Protein AF-A0A9E6EQZ3-F1 (afdb_monomer_lite)

pLDDT: mean 87.88, std 7.0, range [49.97, 93.38]

Secondary structure (DSSP, 8-state):
---EEEEEETTEEEEEEEHHHHHHHHHTTSS-TTSEEEETT-SS-EEGGG-TT-

Foldseek 3Di:
DFWFKWWADPNDIDTRDGPVVVVVCCVVVVADQQIWMDTDPDPDTDRNVVDPSD

Structure (mmCIF, N/CA/C/O backbone):
data_AF-A0A9E6EQZ3-F1
#
_entry.id   AF-A0A9E6EQZ3-F1
#
loop_
_atom_site.group_PDB
_atom_site.id
_atom_site.type_symbol
_atom_site.label_atom_id
_atom_site.label_alt_id
_atom_site.label_comp_id
_atom_site.label_asym_id
_atom_site.label_entity_id
_atom_site.label_seq_id
_atom_site.pdbx_PDB_ins_code
_atom_site.Cartn_x
_atom_site.Cartn_y
_atom_site.Cartn_z
_atom_site.occupancy
_atom_site.B_iso_or_equiv
_atom_site.auth_seq_id
_atom_site.auth_comp_id
_atom_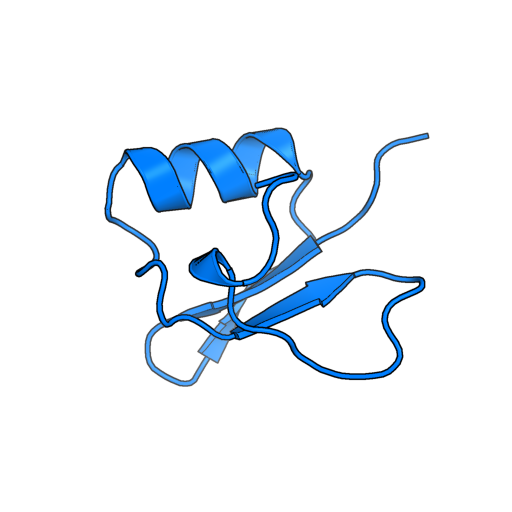site.auth_asym_id
_atom_site.auth_atom_id
_atom_site.pdbx_PDB_model_num
ATOM 1 N N . MET A 1 1 ? 17.121 1.193 10.435 1.00 49.97 1 MET A N 1
ATOM 2 C CA . MET A 1 1 ? 17.256 1.382 8.976 1.00 49.97 1 MET A CA 1
ATOM 3 C C . MET A 1 1 ? 15.843 1.307 8.439 1.00 49.97 1 MET A C 1
ATOM 5 O O . MET A 1 1 ? 15.216 0.280 8.639 1.00 49.97 1 MET A O 1
ATOM 9 N N . SER A 1 2 ? 15.290 2.413 7.955 1.00 64.88 2 SER A N 1
ATOM 10 C CA . SER A 1 2 ? 13.887 2.501 7.540 1.00 64.88 2 SER A CA 1
ATOM 11 C C . SER A 1 2 ? 13.694 1.840 6.177 1.00 64.88 2 SER A C 1
ATOM 13 O O . SER A 1 2 ? 14.417 2.148 5.230 1.00 64.88 2 SER A O 1
ATOM 15 N N . GLU A 1 3 ? 12.732 0.925 6.081 1.00 78.69 3 GLU A N 1
ATOM 16 C CA . GLU A 1 3 ? 12.374 0.279 4.821 1.00 78.69 3 GLU A CA 1
ATOM 17 C C . GLU A 1 3 ? 11.577 1.251 3.950 1.00 78.69 3 GLU A C 1
ATOM 19 O O . GLU A 1 3 ? 10.550 1.794 4.361 1.00 78.69 3 GLU A O 1
ATOM 24 N N . ALA A 1 4 ? 12.100 1.493 2.751 1.00 89.44 4 ALA A N 1
ATOM 25 C CA . ALA A 1 4 ? 11.517 2.365 1.749 1.00 89.44 4 ALA A CA 1
ATOM 26 C C . ALA A 1 4 ? 10.474 1.596 0.927 1.00 89.44 4 ALA A C 1
ATOM 28 O O . ALA A 1 4 ? 10.816 0.703 0.147 1.00 89.44 4 ALA A O 1
ATOM 29 N N . TRP A 1 5 ? 9.212 1.978 1.080 1.00 91.56 5 TRP A N 1
ATOM 30 C CA . TRP A 1 5 ? 8.075 1.444 0.347 1.00 91.56 5 TRP A CA 1
ATOM 31 C C . TRP A 1 5 ? 7.632 2.408 -0.750 1.00 91.56 5 TRP A C 1
ATOM 33 O O . TRP A 1 5 ? 7.552 3.617 -0.564 1.00 91.56 5 TRP A O 1
ATOM 43 N N . SER A 1 6 ? 7.324 1.865 -1.914 1.00 93.38 6 SER A N 1
ATOM 44 C CA . SER A 1 6 ? 6.690 2.560 -3.028 1.00 93.38 6 SER A CA 1
ATOM 45 C C . SER A 1 6 ? 5.318 1.946 -3.258 1.00 93.38 6 SER A C 1
ATOM 47 O O . SER A 1 6 ? 5.134 0.749 -3.067 1.00 93.38 6 SER A O 1
ATOM 49 N N . TYR A 1 7 ? 4.347 2.742 -3.671 1.00 92.75 7 TYR A N 1
ATOM 50 C CA . TYR A 1 7 ? 2.988 2.283 -3.935 1.00 92.75 7 TYR A CA 1
ATOM 51 C C . TYR A 1 7 ? 2.445 2.940 -5.196 1.00 92.75 7 TYR A C 1
ATOM 53 O O . TYR A 1 7 ? 2.829 4.054 -5.533 1.00 92.75 7 TYR A O 1
ATOM 61 N N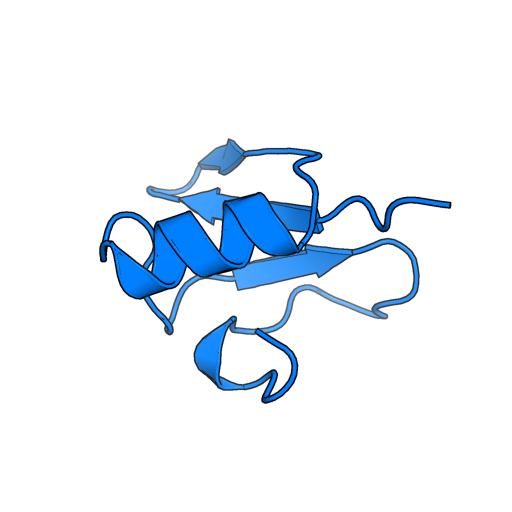 . ILE A 1 8 ? 1.560 2.261 -5.915 1.00 91.31 8 ILE A N 1
ATOM 62 C CA . ILE A 1 8 ? 0.848 2.832 -7.053 1.00 91.31 8 ILE 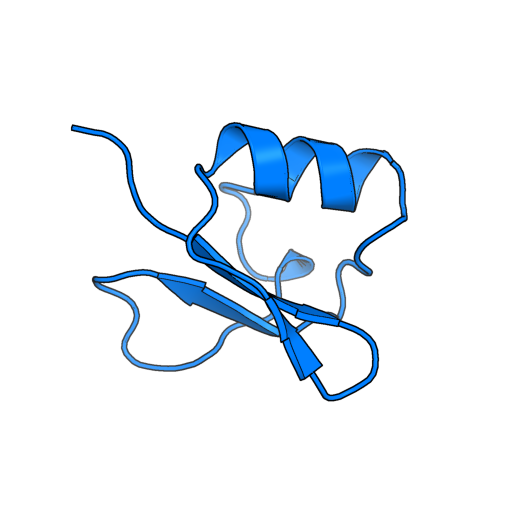A CA 1
ATOM 63 C C . ILE A 1 8 ? -0.498 3.341 -6.567 1.00 91.31 8 ILE A C 1
ATOM 65 O O . ILE A 1 8 ? -1.328 2.584 -6.072 1.00 91.31 8 ILE A O 1
ATOM 69 N N . GLN A 1 9 ? -0.725 4.633 -6.757 1.00 87.31 9 GLN A N 1
ATOM 70 C CA . GLN A 1 9 ? -1.989 5.288 -6.469 1.00 87.31 9 GLN A CA 1
ATOM 71 C C . GLN A 1 9 ? -2.441 6.034 -7.719 1.00 87.31 9 GLN A C 1
ATOM 73 O O . GLN A 1 9 ? -1.690 6.825 -8.287 1.00 87.31 9 GLN A O 1
ATOM 78 N N . ASN A 1 10 ? -3.673 5.777 -8.164 1.00 85.31 10 ASN A N 1
ATOM 79 C CA . ASN A 1 10 ? -4.261 6.421 -9.345 1.00 85.31 10 ASN A CA 1
ATOM 80 C C . ASN A 1 10 ? -3.398 6.295 -10.621 1.00 85.31 10 ASN A C 1
ATOM 82 O O . ASN A 1 10 ? -3.329 7.221 -11.425 1.00 85.31 10 ASN A O 1
ATOM 86 N N . GLY A 1 11 ? -2.707 5.162 -10.797 1.00 86.06 11 GLY A N 1
ATOM 87 C CA . GLY A 1 11 ? -1.829 4.915 -11.949 1.00 86.06 11 GLY A CA 1
ATOM 88 C C . GLY A 1 11 ? -0.470 5.621 -11.891 1.00 86.06 11 GLY A C 1
ATOM 89 O O . GLY A 1 11 ? 0.315 5.490 -12.826 1.00 86.06 11 GLY A O 1
ATOM 90 N N . ALA A 1 12 ? -0.167 6.333 -10.803 1.00 89.88 12 ALA A N 1
ATOM 91 C CA . ALA A 1 12 ? 1.133 6.938 -10.561 1.00 89.88 12 ALA A CA 1
ATOM 92 C C . ALA A 1 12 ? 1.854 6.221 -9.418 1.00 89.88 12 ALA A C 1
ATOM 94 O O . ALA A 1 12 ? 1.277 5.964 -8.361 1.00 89.88 12 ALA A O 1
ATOM 95 N N . THR A 1 13 ? 3.136 5.931 -9.617 1.00 90.69 13 THR A N 1
ATOM 96 C CA . THR A 1 13 ? 3.999 5.438 -8.544 1.00 90.69 13 THR A CA 1
ATOM 97 C C . THR A 1 13 ? 4.342 6.581 -7.595 1.00 90.69 13 THR A C 1
ATOM 99 O O . THR A 1 13 ? 4.874 7.608 -8.008 1.00 90.69 13 THR A O 1
ATOM 102 N N . GLN A 1 14 ? 4.046 6.382 -6.319 1.00 91.12 14 GLN A N 1
ATOM 103 C CA . GLN A 1 14 ? 4.341 7.266 -5.203 1.00 91.12 14 GLN A CA 1
ATOM 104 C C . GLN A 1 14 ? 5.377 6.599 -4.296 1.00 91.12 14 GLN A C 1
ATOM 106 O O . GLN A 1 14 ? 5.302 5.400 -4.026 1.00 91.12 14 GLN A O 1
ATOM 111 N N . GLY A 1 15 ? 6.346 7.369 -3.809 1.00 83.44 15 GLY A N 1
ATOM 112 C CA . GLY A 1 15 ? 7.381 6.877 -2.899 1.00 83.44 15 GLY A CA 1
ATOM 113 C C . GLY A 1 15 ? 8.781 7.405 -3.219 1.00 83.44 15 GLY A C 1
ATOM 114 O O . GLY A 1 15 ? 8.931 8.240 -4.114 1.00 83.44 15 GLY A O 1
ATOM 115 N N . PRO A 1 16 ? 9.814 6.915 -2.507 1.00 89.19 16 PRO A N 1
ATOM 116 C CA . PRO A 1 16 ? 9.739 5.972 -1.387 1.00 89.19 16 PRO A CA 1
ATOM 117 C C . PRO A 1 16 ? 9.277 6.632 -0.075 1.00 89.19 16 PRO A C 1
ATOM 119 O O . PRO A 1 16 ? 9.822 7.650 0.346 1.00 89.19 16 PRO A O 1
ATOM 122 N N . VAL A 1 17 ? 8.296 6.030 0.592 1.00 90.94 17 VAL A N 1
ATOM 123 C CA . VAL A 1 17 ? 7.807 6.401 1.929 1.00 90.94 17 VAL A CA 1
ATOM 124 C C . VAL A 1 17 ? 8.182 5.319 2.949 1.00 90.94 17 VAL A C 1
ATOM 126 O O . VAL A 1 17 ? 8.373 4.166 2.564 1.00 90.94 17 VAL A O 1
ATOM 129 N N . PRO A 1 18 ? 8.311 5.640 4.246 1.00 90.94 18 PRO A N 1
ATOM 130 C CA . PRO A 1 18 ? 8.490 4.616 5.271 1.00 90.94 18 PRO A CA 1
ATOM 131 C C . PRO A 1 18 ? 7.236 3.743 5.401 1.00 90.94 18 PRO A C 1
ATOM 133 O O . PRO A 1 18 ? 6.127 4.204 5.122 1.00 90.94 18 PRO A O 1
ATOM 136 N N . GLN A 1 19 ? 7.413 2.504 5.870 1.00 89.44 19 GLN A N 1
ATOM 137 C CA . GLN A 1 19 ? 6.317 1.553 6.093 1.00 89.44 19 GLN A CA 1
ATOM 138 C C . GLN A 1 19 ? 5.163 2.179 6.877 1.00 89.44 19 GLN A C 1
ATOM 140 O O . GLN A 1 19 ? 4.034 2.145 6.413 1.00 89.44 19 GLN A O 1
ATOM 145 N N . GLU A 1 20 ? 5.454 2.827 8.004 1.00 89.75 20 GLU A N 1
ATOM 146 C CA . GLU A 1 20 ? 4.455 3.467 8.872 1.00 89.75 20 GLU A CA 1
ATOM 147 C C . GLU A 1 20 ? 3.574 4.471 8.114 1.00 89.75 20 GLU A C 1
ATOM 149 O O . GLU A 1 20 ? 2.363 4.510 8.303 1.00 89.75 20 GLU A O 1
ATOM 154 N N . ALA A 1 21 ? 4.161 5.251 7.199 1.00 90.62 21 ALA A N 1
ATOM 155 C CA . ALA A 1 21 ? 3.403 6.190 6.380 1.00 90.62 21 ALA A CA 1
ATOM 156 C C . ALA A 1 21 ? 2.532 5.470 5.342 1.00 90.62 21 ALA A C 1
ATOM 158 O O . ALA A 1 21 ? 1.418 5.910 5.076 1.00 90.62 21 ALA A O 1
ATOM 159 N N . LEU A 1 22 ? 3.008 4.366 4.756 1.00 90.69 22 LEU A N 1
ATOM 160 C CA . LEU A 1 22 ? 2.194 3.549 3.854 1.00 90.69 22 LEU A CA 1
ATOM 161 C C . LEU A 1 22 ? 1.009 2.911 4.596 1.00 90.69 22 LEU A C 1
ATOM 163 O O . LEU A 1 22 ? -0.109 2.952 4.087 1.00 90.69 22 LEU A O 1
ATOM 167 N N . GLN A 1 23 ? 1.237 2.384 5.800 1.00 90.00 23 GLN A N 1
ATOM 168 C CA . GLN A 1 23 ? 0.187 1.829 6.657 1.00 90.00 23 GLN A CA 1
ATOM 169 C C . GLN A 1 23 ? -0.851 2.891 7.025 1.00 90.00 23 GLN A C 1
ATOM 171 O O . GLN A 1 23 ? -2.047 2.646 6.903 1.00 90.00 23 GLN A O 1
ATOM 176 N N . ASP A 1 24 ? -0.416 4.098 7.397 1.00 91.62 24 ASP A N 1
ATOM 177 C CA . ASP A 1 24 ? -1.322 5.213 7.689 1.00 91.62 24 ASP A CA 1
ATOM 178 C C . ASP A 1 24 ? -2.165 5.593 6.461 1.00 91.62 24 ASP A C 1
ATOM 180 O O . ASP A 1 24 ? -3.372 5.795 6.568 1.00 91.62 24 ASP A O 1
ATOM 184 N N . LEU A 1 25 ? -1.573 5.594 5.261 1.00 90.88 25 LEU A N 1
ATOM 185 C CA . LEU A 1 25 ? -2.297 5.838 4.010 1.00 90.88 25 LEU A CA 1
ATOM 186 C C . LEU A 1 25 ? -3.338 4.750 3.699 1.00 90.88 25 LEU A C 1
ATOM 188 O O . LEU A 1 25 ? -4.426 5.081 3.215 1.00 90.88 25 LEU A O 1
ATOM 192 N N . LEU A 1 26 ? -3.015 3.482 3.963 1.00 90.81 26 LEU A N 1
ATOM 193 C CA . LEU A 1 26 ? -3.924 2.342 3.808 1.00 90.81 26 LEU A CA 1
ATOM 194 C C . LEU A 1 26 ? -5.061 2.401 4.836 1.00 90.81 26 LEU A C 1
ATOM 196 O O . LEU A 1 26 ? -6.234 2.305 4.477 1.00 90.81 26 LEU A O 1
ATOM 200 N N . ALA A 1 27 ? -4.729 2.656 6.102 1.00 89.50 27 ALA A N 1
ATOM 201 C CA . ALA A 1 27 ? -5.682 2.795 7.200 1.00 89.50 27 ALA A CA 1
ATOM 202 C C . ALA A 1 27 ? -6.599 4.016 7.023 1.00 89.50 27 ALA A C 1
ATOM 204 O O . ALA A 1 27 ? -7.798 3.945 7.289 1.00 89.50 27 ALA A O 1
ATOM 205 N N . SER A 1 28 ? -6.059 5.122 6.508 1.00 90.25 28 SER A N 1
ATOM 206 C CA . SER A 1 28 ? -6.813 6.322 6.138 1.00 90.25 28 SER A CA 1
ATOM 207 C C . SER A 1 28 ? -7.710 6.106 4.909 1.00 90.25 28 SER A C 1
ATOM 209 O O . SER A 1 28 ? -8.504 6.994 4.594 1.00 90.25 28 SER A O 1
ATOM 211 N N . GLY A 1 29 ? -7.565 4.998 4.173 1.00 88.50 29 GLY A N 1
ATOM 212 C CA . GLY A 1 29 ? -8.272 4.748 2.914 1.00 88.50 29 GLY A CA 1
ATOM 213 C C . GLY A 1 29 ? -7.822 5.642 1.753 1.00 88.50 29 GLY A C 1
ATOM 214 O O . GLY A 1 29 ? -8.502 5.712 0.731 1.00 88.50 29 GLY A O 1
ATOM 215 N N . LYS A 1 30 ? -6.686 6.342 1.888 1.00 88.06 30 LYS A N 1
ATOM 216 C CA . LYS A 1 30 ? -6.071 7.091 0.779 1.00 88.06 30 LYS A CA 1
ATOM 217 C C . LYS A 1 30 ? -5.508 6.137 -0.267 1.00 88.06 30 LYS A C 1
ATOM 219 O O . LYS A 1 30 ? -5.576 6.423 -1.460 1.00 88.06 30 LYS A O 1
ATOM 224 N N . VAL A 1 31 ? -4.928 5.030 0.180 1.00 89.38 31 VAL A N 1
ATOM 225 C CA . VAL A 1 31 ? -4.455 3.940 -0.672 1.00 89.38 31 VAL A CA 1
ATOM 226 C C . VAL A 1 31 ? -5.377 2.753 -0.432 1.00 89.38 31 VAL A C 1
ATOM 228 O O . VAL A 1 31 ? -5.665 2.413 0.711 1.00 89.38 31 VAL A O 1
ATOM 231 N N . GLY A 1 32 ? -5.886 2.157 -1.507 1.00 88.81 32 GLY A N 1
ATOM 232 C CA . GLY A 1 32 ? -6.699 0.951 -1.402 1.00 88.81 32 GLY A CA 1
ATOM 233 C C . GLY A 1 32 ? -5.844 -0.248 -1.004 1.00 88.81 32 GLY A C 1
ATOM 234 O O . GLY A 1 32 ? -4.680 -0.343 -1.385 1.00 88.81 32 GLY A O 1
ATOM 235 N N . TRP A 1 33 ? -6.426 -1.207 -0.286 1.00 89.44 33 TRP A N 1
ATOM 236 C CA . TRP A 1 33 ? -5.764 -2.490 -0.023 1.00 89.44 33 TRP A CA 1
ATOM 237 C C . TRP A 1 33 ? -5.509 -3.292 -1.311 1.00 89.44 33 TRP A C 1
ATOM 239 O O . TRP A 1 33 ? -4.658 -4.178 -1.339 1.00 89.44 33 TRP A O 1
ATOM 249 N N . ASP A 1 34 ? -6.207 -2.965 -2.398 1.00 90.44 34 ASP A N 1
ATOM 250 C CA . ASP A 1 34 ? -5.958 -3.499 -3.734 1.00 90.44 34 ASP A CA 1
ATOM 251 C C . ASP A 1 34 ? -4.758 -2.849 -4.443 1.00 90.44 34 ASP A C 1
ATOM 253 O O . ASP A 1 34 ? -4.297 -3.383 -5.456 1.00 90.44 34 ASP A O 1
ATOM 257 N N . ALA A 1 35 ? -4.236 -1.734 -3.915 1.00 91.81 35 ALA A N 1
ATOM 258 C CA . ALA A 1 35 ? -3.131 -1.003 -4.512 1.00 91.81 35 ALA A CA 1
ATOM 259 C C . ALA A 1 35 ? -1.846 -1.829 -4.507 1.00 91.81 35 ALA A C 1
ATOM 261 O O . ALA A 1 35 ? -1.525 -2.540 -3.552 1.00 91.81 35 ALA A O 1
ATOM 262 N N . LEU A 1 36 ? -1.081 -1.690 -5.585 1.00 93.19 36 LEU A N 1
ATOM 263 C CA . LEU A 1 36 ? 0.204 -2.351 -5.738 1.00 93.19 36 LEU A CA 1
ATOM 264 C C . LEU A 1 36 ? 1.282 -1.590 -4.976 1.00 93.19 36 LEU A C 1
ATOM 266 O O . LEU A 1 36 ? 1.520 -0.413 -5.229 1.00 93.19 36 LEU A O 1
ATOM 270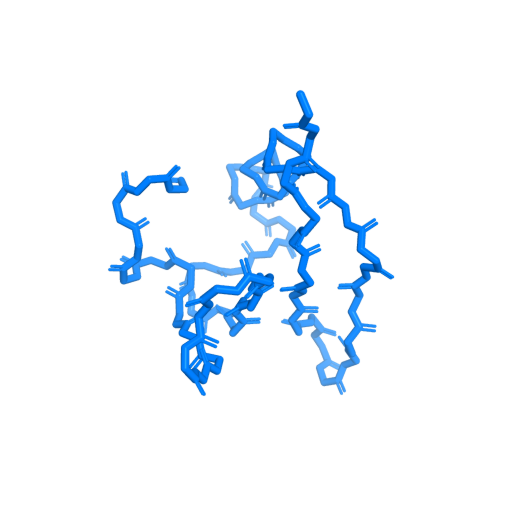 N N . VAL A 1 37 ? 1.968 -2.284 -4.083 1.00 92.56 37 VAL A N 1
ATOM 271 C CA . VAL A 1 37 ? 3.071 -1.784 -3.271 1.00 92.56 37 VAL A CA 1
ATOM 272 C C . VAL A 1 37 ? 4.328 -2.604 -3.537 1.00 92.56 37 VAL A C 1
ATOM 274 O O . VAL A 1 37 ? 4.283 -3.786 -3.875 1.00 92.56 37 VAL A O 1
ATOM 277 N N . TRP A 1 38 ? 5.479 -1.967 -3.417 1.00 91.88 38 TRP A N 1
ATOM 278 C CA . TRP A 1 38 ? 6.778 -2.579 -3.618 1.00 91.88 38 TRP A CA 1
ATOM 279 C C . TRP A 1 38 ? 7.780 -1.988 -2.638 1.00 91.88 38 TRP A C 1
ATOM 281 O O . TRP A 1 38 ? 7.735 -0.803 -2.325 1.00 91.88 38 TRP A O 1
ATOM 291 N N . ARG A 1 39 ? 8.725 -2.801 -2.185 1.00 90.81 39 ARG A N 1
ATOM 292 C CA . ARG A 1 39 ? 9.855 -2.364 -1.370 1.00 90.81 39 ARG A CA 1
ATOM 293 C C . ARG A 1 39 ? 11.119 -3.056 -1.829 1.00 90.81 39 ARG A C 1
ATOM 295 O O . ARG A 1 39 ? 11.075 -4.123 -2.446 1.00 90.81 39 ARG A O 1
ATOM 302 N N . GLN A 1 40 ? 12.249 -2.475 -1.459 1.00 83.56 40 GLN A N 1
ATOM 303 C CA . GLN A 1 40 ? 13.545 -3.102 -1.659 1.00 83.56 40 GLN A CA 1
ATOM 304 C C . GLN A 1 40 ? 13.586 -4.456 -0.926 1.00 83.56 40 GLN A C 1
ATOM 306 O O . GLN A 1 40 ? 13.526 -4.504 0.297 1.00 83.56 40 GLN A O 1
ATOM 311 N N . GLY A 1 41 ? 13.647 -5.550 -1.689 1.00 83.88 41 GLY A N 1
ATOM 312 C CA . GLY A 1 41 ? 13.568 -6.926 -1.179 1.00 83.88 41 GLY A CA 1
ATOM 313 C C . GLY A 1 41 ? 12.381 -7.727 -1.724 1.00 83.88 41 GLY A C 1
ATOM 314 O O . GLY A 1 41 ? 12.442 -8.954 -1.739 1.00 83.88 41 GLY A O 1
ATOM 315 N N . LEU A 1 42 ? 11.340 -7.065 -2.244 1.00 85.94 42 LEU A N 1
ATOM 316 C CA . LEU A 1 42 ? 10.257 -7.741 -2.960 1.00 85.94 42 LEU A CA 1
ATOM 317 C C . LEU A 1 42 ? 10.670 -8.068 -4.400 1.00 85.94 42 LEU A C 1
ATOM 319 O O . LEU A 1 42 ? 11.222 -7.228 -5.114 1.00 85.94 42 LEU A O 1
ATOM 323 N N . ALA A 1 43 ? 10.343 -9.285 -4.841 1.00 87.00 43 ALA A N 1
ATOM 324 C CA . ALA A 1 43 ? 10.606 -9.741 -6.207 1.00 87.00 43 ALA A CA 1
ATOM 325 C C . ALA A 1 43 ? 9.781 -8.975 -7.258 1.00 87.00 43 ALA A C 1
ATOM 327 O O . ALA A 1 43 ? 10.237 -8.782 -8.382 1.00 87.00 43 ALA A O 1
ATOM 328 N N . ALA A 1 44 ? 8.573 -8.539 -6.892 1.00 90.56 44 ALA A N 1
ATOM 329 C CA . ALA A 1 44 ? 7.653 -7.803 -7.750 1.00 90.56 44 ALA A CA 1
ATOM 330 C C . ALA A 1 44 ? 6.693 -6.945 -6.911 1.00 90.56 44 ALA A C 1
ATOM 332 O O . ALA A 1 44 ? 6.676 -7.040 -5.684 1.00 90.56 44 ALA A O 1
ATOM 333 N N . TRP A 1 45 ? 5.911 -6.099 -7.582 1.00 91.75 45 TRP A N 1
ATOM 334 C CA . TRP A 1 45 ? 4.813 -5.354 -6.967 1.00 91.75 45 TRP A CA 1
ATOM 335 C C . TRP A 1 45 ? 3.752 -6.319 -6.430 1.00 91.75 45 TRP A C 1
ATOM 337 O O . TRP A 1 45 ? 3.276 -7.187 -7.162 1.00 91.75 45 TRP A O 1
ATOM 347 N N . THR A 1 46 ? 3.361 -6.137 -5.176 1.00 92.38 46 THR A N 1
ATOM 348 C CA . THR A 1 46 ? 2.400 -6.983 -4.459 1.00 92.38 46 THR A CA 1
ATOM 349 C C . THR A 1 46 ? 1.251 -6.117 -3.969 1.00 92.38 46 THR A C 1
ATOM 351 O O . THR A 1 46 ? 1.454 -4.949 -3.672 1.00 92.38 46 THR A O 1
ATOM 354 N N . GLN A 1 47 ? 0.030 -6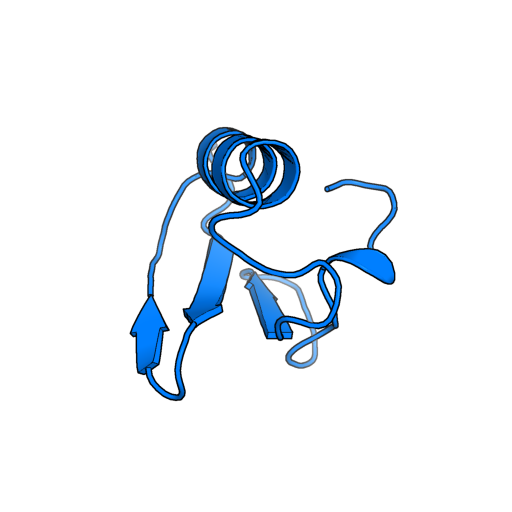.642 -3.883 1.00 92.88 47 GLN A N 1
ATOM 355 C CA . GLN A 1 47 ? -1.078 -5.863 -3.323 1.00 92.88 47 GLN A CA 1
ATOM 356 C C . GLN A 1 47 ? -0.861 -5.590 -1.834 1.00 92.88 47 GLN A C 1
ATOM 358 O O . GLN A 1 47 ? -0.436 -6.484 -1.101 1.00 92.88 47 GLN A O 1
ATOM 363 N N . ALA A 1 48 ? -1.200 -4.385 -1.377 1.00 91.81 48 ALA A N 1
ATOM 364 C CA . ALA A 1 48 ? -1.046 -4.005 0.022 1.00 91.81 48 ALA A CA 1
ATOM 365 C C . ALA A 1 48 ? -1.802 -4.954 0.965 1.00 91.81 48 ALA A C 1
ATOM 367 O O . ALA A 1 48 ? -1.254 -5.399 1.962 1.00 91.81 48 ALA A O 1
ATOM 368 N N . GLY A 1 49 ? -3.022 -5.358 0.601 1.00 89.69 49 GLY A N 1
ATOM 369 C CA . GLY A 1 49 ? -3.839 -6.297 1.375 1.00 89.69 49 GLY A CA 1
ATOM 370 C C . GLY A 1 49 ? -3.369 -7.750 1.323 1.00 89.69 49 GLY A C 1
ATOM 371 O O . GLY A 1 49 ? -3.841 -8.565 2.110 1.00 89.69 49 GLY A O 1
ATOM 372 N N . ALA A 1 50 ? -2.445 -8.094 0.422 1.00 90.56 50 ALA A N 1
ATOM 373 C CA . ALA A 1 50 ? -1.804 -9.408 0.418 1.00 90.56 50 ALA A CA 1
ATOM 374 C C . ALA A 1 50 ? -0.623 -9.480 1.401 1.00 90.56 50 ALA A C 1
ATOM 376 O O . ALA A 1 50 ? -0.138 -10.574 1.694 1.00 90.56 50 ALA A O 1
ATOM 377 N N . LEU A 1 51 ? -0.157 -8.332 1.901 1.00 87.38 51 LEU A N 1
ATOM 378 C CA . LEU A 1 51 ? 0.938 -8.226 2.853 1.00 87.38 51 LEU A CA 1
ATOM 379 C C . LEU A 1 51 ? 0.362 -7.999 4.257 1.00 87.38 51 LEU A C 1
ATOM 381 O O . LEU A 1 51 ? -0.023 -6.882 4.578 1.00 87.38 51 LEU A O 1
ATOM 385 N N . PRO A 1 52 ? 0.337 -9.022 5.129 1.00 80.25 52 PRO A N 1
ATOM 386 C CA . PRO A 1 52 ? -0.159 -8.872 6.500 1.00 80.25 52 PRO A CA 1
ATOM 387 C C . PRO A 1 52 ? 0.761 -8.023 7.398 1.00 80.25 52 PRO A C 1
ATOM 389 O O . PRO A 1 52 ? 0.443 -7.808 8.563 1.00 80.25 52 PRO A O 1
ATOM 392 N N . GLU A 1 53 ? 1.922 -7.597 6.889 1.00 80.88 53 GLU A N 1
ATOM 393 C CA . GLU A 1 53 ? 2.846 -6.674 7.563 1.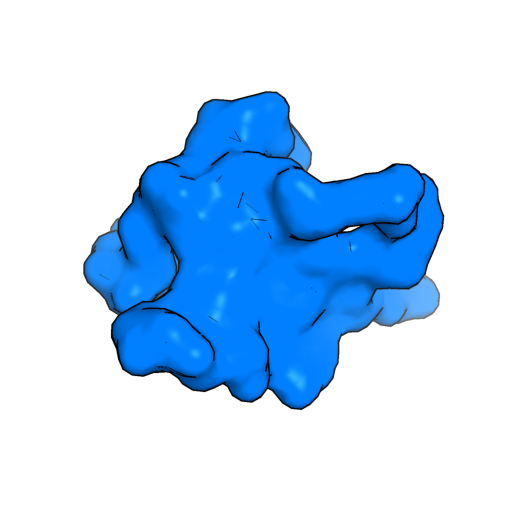00 80.88 53 GLU A CA 1
ATOM 394 C C . GLU A 1 53 ? 2.485 -5.191 7.355 1.00 80.88 53 GLU A C 1
ATOM 396 O O . GLU A 1 53 ? 3.107 -4.330 7.979 1.00 80.88 53 GLU A O 1
ATOM 401 N N . LEU A 1 54 ? 1.508 -4.886 6.491 1.00 81.94 54 LEU A N 1
ATOM 402 C CA . LEU A 1 54 ? 0.985 -3.540 6.230 1.00 81.94 54 LEU A CA 1
ATOM 403 C C . LEU A 1 54 ? -0.323 -3.260 6.981 1.00 81.94 54 LEU A C 1
ATOM 405 O O . LEU A 1 54 ? -1.047 -4.218 7.319 1.00 81.94 54 LEU A O 1
#

Radius of gyration: 9.8 Å; chains: 1; bounding box: 26×17×21 Å

Sequence (54 aa):
MSEAWSYIQNGATQGPVPQEALQDLLASGKVGWDALVWRQGLAAWTQAGALPEL